Protein AF-A0A9D5QQI3-F1 (afdb_monomer_lite)

pLDDT: mean 84.23, std 15.3, range [48.03, 98.19]

Secondary structure (DSSP, 8-state):
-PPP------BTTTB-HHHHHHHHHTT--SB-SSSBPPPHHHHHHHHHHHHHHHH---------

Sequence (64 aa):
MSQSIVFLDFDGVLNTEQYQARLIVDGKPTKDTWGPLFDPYAVESLRRILDEMAFAPNFSGNES

Structure (mmCIF, N/CA/C/O backbone):
data_AF-A0A9D5QQI3-F1
#
_entry.id   AF-A0A9D5QQI3-F1
#
loop_
_atom_site.group_PDB
_atom_site.id
_atom_site.type_symbol
_atom_site.label_atom_id
_atom_site.label_alt_id
_atom_site.label_comp_id
_atom_site.label_asym_id
_atom_site.label_entity_id
_atom_site.label_seq_id
_atom_site.pdbx_PDB_ins_code
_atom_site.Cartn_x
_atom_site.Cartn_y
_atom_site.Cartn_z
_atom_site.occupancy
_atom_site.B_iso_or_equiv
_atom_site.auth_seq_id
_atom_site.auth_comp_id
_atom_site.auth_asym_id
_atom_site.auth_atom_id
_atom_site.pdbx_PDB_model_num
ATOM 1 N N . MET A 1 1 ? 26.825 5.622 -17.523 1.00 50.41 1 MET A N 1
ATOM 2 C CA . MET A 1 1 ? 25.647 4.824 -17.123 1.00 50.41 1 MET A CA 1
ATOM 3 C C . MET A 1 1 ? 24.503 5.787 -16.863 1.00 50.41 1 MET A C 1
ATOM 5 O O . MET A 1 1 ? 24.720 6.753 -16.143 1.00 50.41 1 MET A O 1
ATOM 9 N N . SER A 1 2 ? 23.350 5.581 -17.499 1.00 69.62 2 SER A N 1
ATOM 10 C CA . SER A 1 2 ? 22.141 6.376 -17.251 1.00 69.62 2 SER A CA 1
ATOM 11 C C . SER A 1 2 ? 21.529 5.924 -15.926 1.00 69.62 2 SER A C 1
ATOM 13 O O . SER A 1 2 ? 21.232 4.740 -15.777 1.00 69.62 2 SER A O 1
ATOM 15 N N . GLN A 1 3 ? 21.400 6.820 -14.946 1.00 74.88 3 GLN A N 1
ATOM 16 C CA . GLN A 1 3 ? 20.646 6.515 -13.731 1.00 74.88 3 GLN A CA 1
ATOM 17 C C . GLN A 1 3 ? 19.160 6.728 -14.003 1.00 74.88 3 GLN A C 1
ATOM 19 O O . GLN A 1 3 ? 18.739 7.837 -14.323 1.00 74.88 3 GLN A O 1
ATOM 24 N N . SER A 1 4 ? 18.373 5.664 -13.863 1.00 77.00 4 SER A N 1
ATOM 25 C CA . SER A 1 4 ? 16.916 5.766 -13.900 1.00 77.00 4 SER A CA 1
ATOM 26 C C . SER A 1 4 ? 16.412 6.172 -12.519 1.00 77.00 4 SER A C 1
ATOM 28 O O . SER A 1 4 ? 16.745 5.528 -11.526 1.00 77.00 4 SER A O 1
ATOM 30 N N . ILE A 1 5 ? 15.630 7.249 -12.458 1.00 82.56 5 ILE A N 1
ATOM 31 C CA . ILE A 1 5 ? 15.048 7.778 -11.221 1.00 82.56 5 ILE A CA 1
ATOM 32 C C . ILE A 1 5 ? 13.533 7.605 -11.301 1.00 82.56 5 ILE A C 1
ATOM 34 O O . ILE A 1 5 ? 12.911 8.049 -12.265 1.00 82.56 5 ILE A O 1
ATOM 38 N N . VAL A 1 6 ? 12.947 6.984 -10.277 1.00 80.75 6 VAL A N 1
ATOM 39 C CA . VAL A 1 6 ? 11.493 6.909 -10.092 1.00 80.75 6 VAL A CA 1
ATOM 40 C C . VAL A 1 6 ? 11.102 7.888 -8.998 1.00 80.75 6 VAL A C 1
ATOM 42 O O . VAL A 1 6 ? 11.610 7.805 -7.881 1.00 80.75 6 VAL A O 1
ATOM 45 N N . PHE A 1 7 ? 10.185 8.797 -9.317 1.00 83.75 7 PHE A N 1
ATOM 46 C CA . PHE A 1 7 ? 9.500 9.606 -8.318 1.00 83.75 7 PHE A CA 1
ATOM 47 C C . PHE A 1 7 ? 8.201 8.901 -7.956 1.00 83.75 7 PHE A C 1
ATOM 49 O O . PHE A 1 7 ? 7.383 8.620 -8.831 1.00 83.75 7 PHE A O 1
ATOM 56 N N . LEU A 1 8 ? 8.048 8.586 -6.675 1.00 85.25 8 LEU A N 1
ATOM 57 C CA . LEU A 1 8 ? 6.907 7.857 -6.148 1.00 85.25 8 LEU A CA 1
ATOM 58 C C . LEU A 1 8 ? 6.204 8.725 -5.111 1.00 85.25 8 LEU A C 1
ATOM 60 O O . LEU A 1 8 ? 6.846 9.225 -4.188 1.00 85.25 8 LEU A O 1
ATOM 64 N N . ASP A 1 9 ? 4.899 8.889 -5.281 1.00 84.94 9 ASP A N 1
ATOM 65 C CA . ASP A 1 9 ? 4.047 9.477 -4.257 1.00 84.94 9 ASP A CA 1
ATOM 66 C C . ASP A 1 9 ? 3.641 8.404 -3.238 1.00 84.94 9 ASP A C 1
ATOM 68 O O . ASP A 1 9 ? 3.553 7.218 -3.566 1.00 84.94 9 ASP A O 1
ATOM 72 N N . PHE A 1 10 ? 3.416 8.816 -1.995 1.00 79.56 10 PHE A N 1
ATOM 73 C CA . PHE A 1 10 ? 2.931 7.929 -0.945 1.00 79.56 10 PHE A CA 1
ATOM 74 C C . PHE A 1 10 ? 1.408 7.996 -0.858 1.00 79.56 10 PHE A C 1
ATOM 76 O O . PHE A 1 10 ? 0.748 6.966 -1.029 1.00 79.56 10 PHE A O 1
ATOM 83 N N . ASP A 1 11 ? 0.855 9.193 -0.653 1.00 81.56 11 ASP A N 1
ATOM 84 C CA . ASP A 1 11 ? -0.542 9.368 -0.263 1.00 81.56 11 ASP A CA 1
ATOM 85 C C . ASP A 1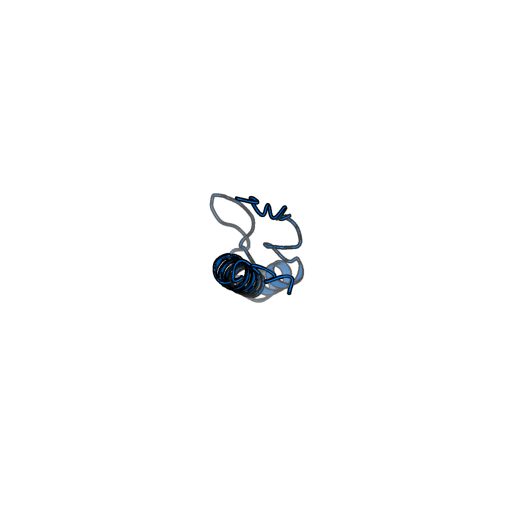 11 ? -1.494 9.098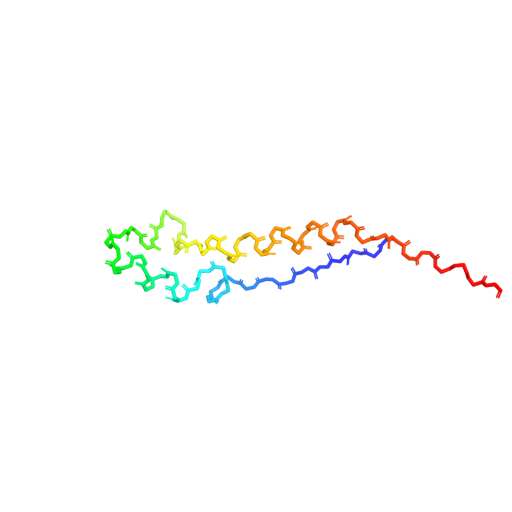 -1.432 1.00 81.56 11 ASP A C 1
ATOM 87 O O . ASP A 1 11 ? -1.419 9.724 -2.484 1.00 81.56 11 ASP A O 1
ATOM 91 N N . GLY A 1 12 ? -2.362 8.098 -1.280 1.00 82.44 12 GLY A N 1
ATOM 92 C CA . GLY A 1 12 ? -3.239 7.637 -2.358 1.00 82.44 12 GLY A CA 1
ATOM 93 C C . GLY A 1 12 ? -2.573 6.736 -3.409 1.00 82.44 12 GLY A C 1
ATOM 94 O O . GLY A 1 12 ? -3.289 6.168 -4.234 1.00 82.44 12 GLY A O 1
ATOM 95 N N . VAL A 1 13 ? -1.251 6.526 -3.356 1.00 88.31 13 VAL A N 1
ATOM 96 C CA . VAL A 1 13 ? -0.535 5.568 -4.222 1.00 88.31 13 VAL A CA 1
ATOM 97 C C . VAL A 1 13 ? -0.137 4.320 -3.442 1.00 88.31 13 VAL A C 1
ATOM 99 O O . VAL A 1 13 ? -0.598 3.227 -3.763 1.00 88.31 13 VAL A O 1
ATOM 102 N N . LEU A 1 14 ? 0.694 4.466 -2.406 1.00 90.00 14 LEU A N 1
ATOM 103 C CA . LEU A 1 14 ? 1.111 3.345 -1.564 1.00 90.00 14 LEU A CA 1
ATOM 104 C C . LEU A 1 14 ? 0.143 3.100 -0.410 1.00 90.00 14 LEU A C 1
ATOM 106 O O . LEU A 1 14 ? -0.052 1.949 -0.043 1.00 90.00 14 LEU A O 1
ATOM 110 N N . ASN A 1 15 ? -0.505 4.129 0.137 1.00 86.56 15 ASN A N 1
ATOM 111 C CA . ASN A 1 15 ? -1.592 3.994 1.116 1.00 86.56 15 ASN A CA 1
ATOM 112 C C . ASN A 1 15 ? -2.939 4.367 0.482 1.00 86.56 15 ASN A C 1
ATOM 114 O O . ASN A 1 15 ? -3.474 5.449 0.715 1.00 86.56 15 ASN A O 1
ATOM 118 N N . THR A 1 16 ? -3.493 3.470 -0.336 1.00 89.75 16 THR A N 1
ATOM 119 C CA . THR A 1 16 ? -4.735 3.737 -1.079 1.00 89.75 16 THR A CA 1
ATOM 120 C C . THR A 1 16 ? -5.924 3.973 -0.141 1.00 89.75 16 THR A C 1
ATOM 122 O O . THR A 1 16 ? -6.103 3.280 0.867 1.00 89.75 16 THR A O 1
ATOM 125 N N . GLU A 1 17 ? -6.796 4.922 -0.492 1.00 93.06 17 GLU A N 1
ATOM 126 C CA . GLU A 1 17 ? -8.029 5.182 0.269 1.00 93.06 17 GLU A CA 1
ATOM 127 C C . GLU A 1 17 ? -8.922 3.937 0.349 1.00 93.06 17 GLU A C 1
ATOM 129 O O . GLU A 1 17 ? -9.576 3.688 1.361 1.00 93.06 17 GLU A O 1
ATOM 134 N N . GLN A 1 18 ? -8.917 3.119 -0.706 1.00 94.69 18 GLN A N 1
ATOM 135 C CA . GLN A 1 18 ? -9.685 1.877 -0.770 1.00 94.69 18 GLN A CA 1
ATOM 136 C C . GLN A 1 18 ? -9.192 0.860 0.261 1.00 94.69 18 GLN A C 1
ATOM 138 O O . GLN A 1 18 ? -10.006 0.250 0.960 1.00 94.69 18 GLN A O 1
ATOM 143 N N . TYR A 1 19 ? -7.873 0.693 0.397 1.00 95.69 19 TYR A N 1
ATOM 144 C CA . TYR A 1 19 ? -7.308 -0.200 1.402 1.00 95.69 19 TYR A CA 1
ATOM 145 C C . TYR A 1 19 ? -7.571 0.316 2.819 1.00 95.69 19 TYR A C 1
ATOM 147 O O . TYR A 1 19 ? -7.976 -0.452 3.693 1.00 95.69 19 TYR A O 1
ATOM 155 N N . GLN A 1 20 ? -7.453 1.626 3.031 1.00 95.94 20 GLN A N 1
ATOM 156 C CA . GLN A 1 20 ? -7.787 2.257 4.307 1.00 95.94 20 GLN A CA 1
ATOM 157 C C . GLN A 1 20 ? -9.264 2.053 4.680 1.00 95.94 20 GLN A C 1
ATOM 159 O O . GLN A 1 20 ? -9.568 1.620 5.794 1.00 95.94 20 GLN A O 1
ATOM 164 N N . ALA A 1 21 ? -10.188 2.254 3.737 1.00 96.06 21 ALA A N 1
ATOM 165 C CA . ALA A 1 21 ? -11.608 1.974 3.935 1.00 96.06 21 ALA A CA 1
ATOM 166 C C . ALA A 1 21 ? -11.858 0.493 4.267 1.00 96.06 21 ALA A C 1
ATOM 168 O O . ALA A 1 21 ? -12.660 0.179 5.151 1.00 96.06 21 ALA A O 1
ATOM 169 N N . ARG A 1 22 ? -11.139 -0.429 3.613 1.00 97.38 22 ARG A N 1
ATOM 170 C CA . ARG A 1 22 ? -11.246 -1.865 3.895 1.00 97.38 22 ARG A CA 1
ATOM 171 C C . ARG A 1 22 ? -10.778 -2.216 5.307 1.00 97.38 22 ARG A C 1
ATOM 173 O O . ARG A 1 22 ? -11.456 -2.988 5.982 1.00 97.38 22 ARG A O 1
ATOM 180 N N . LEU A 1 23 ? -9.657 -1.654 5.758 1.00 97.56 23 LEU A N 1
ATOM 181 C CA . LEU A 1 23 ? -9.142 -1.868 7.113 1.00 97.56 23 LEU A CA 1
ATOM 182 C C . LEU A 1 23 ? -10.143 -1.398 8.174 1.00 97.56 23 LEU A C 1
ATOM 184 O O . LEU A 1 23 ? -10.361 -2.112 9.151 1.00 97.56 23 LEU A O 1
ATOM 188 N N . ILE A 1 24 ? -10.803 -0.258 7.944 1.00 97.69 24 ILE A N 1
ATOM 189 C CA . ILE A 1 24 ? -11.853 0.262 8.831 1.00 97.69 24 ILE A CA 1
ATOM 190 C C . ILE A 1 24 ? -13.031 -0.715 8.912 1.00 97.69 24 ILE A C 1
ATOM 192 O O . ILE A 1 24 ? -13.463 -1.056 10.012 1.00 97.69 24 ILE A O 1
ATOM 196 N N . VAL A 1 25 ? -13.526 -1.196 7.767 1.00 98.19 25 VAL A N 1
ATOM 197 C CA . VAL A 1 25 ? -14.632 -2.172 7.712 1.00 98.19 25 VAL A CA 1
ATOM 198 C C . VAL A 1 25 ? -14.269 -3.476 8.428 1.00 98.19 25 VAL A C 1
ATOM 200 O O . VAL A 1 25 ? -15.102 -4.043 9.131 1.00 98.19 25 VAL A O 1
ATOM 203 N N . ASP A 1 26 ? -13.025 -3.931 8.286 1.00 98.00 26 ASP A N 1
ATOM 204 C CA . ASP A 1 26 ? -12.528 -5.158 8.914 1.00 98.00 26 ASP A CA 1
ATOM 205 C C . ASP A 1 26 ? -12.164 -4.977 10.407 1.00 98.00 26 ASP A C 1
ATOM 207 O O . ASP A 1 26 ? -11.749 -5.943 11.050 1.00 98.00 26 ASP A O 1
ATOM 211 N N . GLY A 1 27 ? -12.271 -3.764 10.968 1.00 98.00 27 GLY A N 1
ATOM 212 C CA . GLY A 1 27 ? -11.866 -3.467 12.348 1.00 98.00 27 GLY A CA 1
ATOM 213 C C . GLY A 1 27 ? -10.358 -3.606 12.596 1.00 98.00 27 GLY A C 1
ATOM 214 O O . GLY A 1 27 ? -9.931 -3.870 13.721 1.00 98.00 27 GLY A O 1
ATOM 215 N N . LYS A 1 28 ? -9.545 -3.471 11.544 1.00 97.88 28 LYS A N 1
ATOM 216 C CA . LYS A 1 28 ? -8.085 -3.591 11.595 1.00 97.88 28 LYS A CA 1
ATOM 217 C C . LYS A 1 28 ? -7.425 -2.225 11.817 1.00 97.88 28 LYS A C 1
ATOM 219 O O . LYS A 1 28 ? -8.008 -1.194 11.479 1.00 97.88 28 LYS A O 1
ATOM 224 N N . PRO A 1 29 ? -6.190 -2.195 12.347 1.00 97.12 29 PRO A N 1
ATOM 225 C CA . PRO A 1 29 ? -5.417 -0.962 12.424 1.00 97.12 29 PRO A CA 1
ATOM 226 C C . PRO A 1 29 ? -5.246 -0.331 11.039 1.00 97.12 29 PRO A C 1
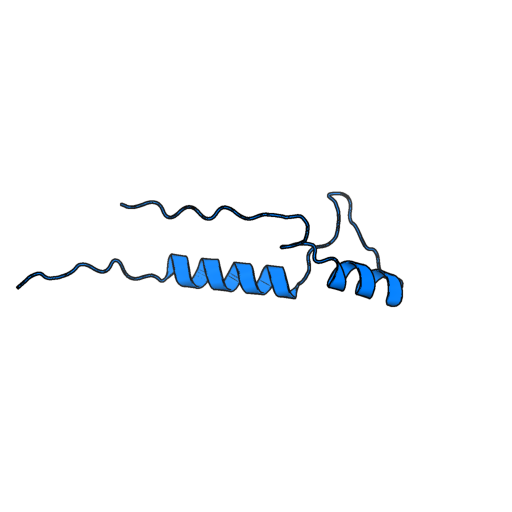ATOM 228 O O . PRO A 1 29 ? -4.917 -1.026 10.085 1.00 97.12 29 PRO A O 1
ATOM 231 N N . THR A 1 30 ? -5.443 0.981 10.943 1.00 96.50 30 THR A N 1
ATOM 232 C CA . THR A 1 30 ? -5.240 1.771 9.714 1.00 96.50 30 THR A CA 1
ATOM 233 C C . THR A 1 30 ? -3.848 2.386 9.622 1.00 96.50 30 THR A C 1
ATOM 235 O O . THR A 1 30 ? -3.427 2.826 8.555 1.00 96.50 30 THR A O 1
ATOM 238 N N . LYS A 1 31 ? -3.113 2.404 10.736 1.00 95.94 31 LYS A N 1
ATOM 239 C CA . LYS A 1 31 ? -1.792 3.018 10.864 1.00 95.94 31 LYS A CA 1
ATOM 240 C C . LYS A 1 31 ? -0.907 2.268 11.853 1.00 95.94 31 LYS A C 1
ATOM 242 O O . LYS A 1 31 ? -1.419 1.598 12.752 1.00 95.94 31 LYS A O 1
ATOM 247 N N . ASP A 1 32 ? 0.398 2.446 11.711 1.00 94.88 32 ASP A N 1
ATOM 248 C CA . ASP A 1 32 ? 1.418 2.031 12.672 1.00 94.88 32 ASP A CA 1
ATOM 249 C C . ASP A 1 32 ? 2.118 3.256 13.302 1.00 94.88 32 ASP A C 1
ATOM 251 O O . ASP A 1 32 ? 1.573 4.363 13.319 1.00 94.88 32 ASP A O 1
ATOM 255 N N . THR A 1 33 ? 3.305 3.062 13.885 1.00 97.19 33 THR A N 1
ATOM 256 C CA . THR A 1 33 ? 4.111 4.142 14.483 1.00 97.19 33 THR A CA 1
ATOM 257 C C . THR A 1 33 ? 4.599 5.172 13.454 1.00 97.19 33 THR A C 1
ATOM 259 O O . THR A 1 33 ? 4.932 6.291 13.840 1.00 97.19 33 THR A O 1
ATOM 262 N N . TRP A 1 34 ? 4.628 4.825 12.168 1.00 90.75 34 TRP A N 1
ATOM 263 C CA . TRP A 1 34 ? 5.186 5.640 11.089 1.00 90.75 34 TRP A CA 1
ATOM 264 C C . TRP A 1 34 ? 4.124 6.331 10.239 1.00 90.75 34 TRP A C 1
ATOM 266 O O . TRP A 1 34 ? 4.393 7.401 9.696 1.00 90.75 34 TRP A O 1
ATOM 276 N N . GLY A 1 35 ? 2.918 5.772 10.146 1.00 92.06 35 GLY A N 1
ATOM 277 C CA . GLY A 1 35 ? 1.834 6.398 9.397 1.00 92.06 35 GLY A CA 1
ATOM 278 C C . GLY A 1 35 ? 0.766 5.414 8.931 1.00 92.06 35 GLY A C 1
ATOM 279 O O . GLY A 1 35 ? 0.649 4.320 9.488 1.00 92.06 35 GLY A O 1
ATOM 280 N N . PRO A 1 36 ? -0.057 5.806 7.942 1.00 94.06 36 PRO A N 1
ATOM 281 C CA . PRO A 1 36 ? -1.040 4.923 7.325 1.00 94.06 36 PRO A CA 1
ATOM 282 C C . PRO A 1 36 ? -0.397 3.645 6.780 1.00 94.06 36 PRO A C 1
ATOM 284 O O . PRO A 1 36 ? 0.670 3.690 6.171 1.00 94.06 36 PRO A O 1
ATOM 287 N N . LEU A 1 37 ? -1.062 2.504 6.966 1.00 95.12 37 LEU A N 1
ATOM 288 C CA . LEU A 1 37 ? -0.594 1.240 6.402 1.00 95.12 37 LEU A CA 1
ATOM 289 C C . LEU A 1 37 ? -0.628 1.275 4.871 1.00 95.12 37 LEU A C 1
ATOM 291 O O . LEU A 1 37 ? -1.608 1.716 4.263 1.00 95.12 37 LEU A O 1
ATOM 295 N N . PHE A 1 38 ? 0.423 0.744 4.253 1.00 95.19 38 PHE A N 1
ATOM 296 C CA . PHE A 1 38 ? 0.465 0.587 2.807 1.00 95.19 38 PHE A CA 1
ATOM 297 C C . PHE A 1 38 ? -0.459 -0.529 2.329 1.00 95.19 38 PHE A C 1
ATOM 299 O O . PHE A 1 38 ? -0.593 -1.571 2.974 1.00 95.19 38 PHE A O 1
A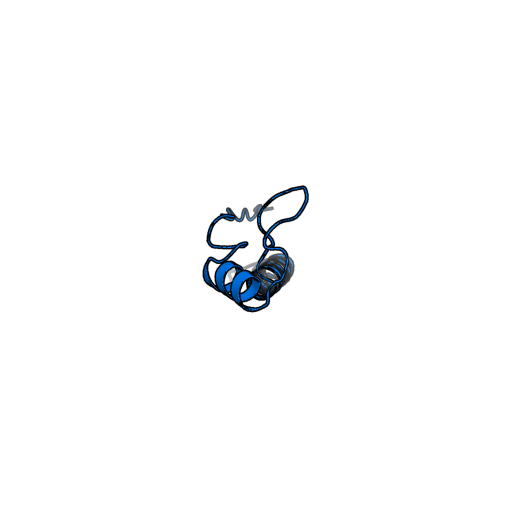TOM 306 N N . ASP A 1 39 ? -1.059 -0.296 1.169 1.00 95.31 39 ASP A N 1
ATOM 307 C CA . ASP A 1 39 ? -1.799 -1.276 0.399 1.00 95.31 39 ASP A CA 1
ATOM 308 C C . ASP A 1 39 ? -0.827 -2.360 -0.100 1.00 95.31 39 ASP A C 1
ATOM 310 O O . ASP A 1 39 ? 0.077 -2.068 -0.894 1.00 95.31 39 ASP A O 1
ATOM 314 N N . PRO A 1 40 ? -0.990 -3.624 0.331 1.00 95.00 40 PRO A N 1
ATOM 315 C CA . PRO A 1 40 ? -0.132 -4.724 -0.091 1.00 95.00 40 PRO A CA 1
ATOM 316 C C . PRO A 1 40 ? -0.075 -4.892 -1.612 1.00 95.00 40 PRO A C 1
ATOM 318 O O . PRO A 1 40 ? 0.960 -5.287 -2.150 1.00 95.00 40 PRO A O 1
ATOM 321 N N . TYR A 1 41 ? -1.166 -4.576 -2.316 1.00 95.31 41 TYR A N 1
ATOM 322 C CA . TYR A 1 41 ? -1.207 -4.648 -3.772 1.00 95.31 41 TYR A CA 1
ATOM 323 C C . TYR A 1 41 ? -0.335 -3.564 -4.419 1.00 95.31 41 TYR A C 1
ATOM 325 O O . TYR A 1 41 ? 0.384 -3.835 -5.388 1.00 95.31 41 TYR A O 1
ATOM 333 N N . ALA A 1 42 ? -0.351 -2.350 -3.865 1.00 94.12 42 ALA A N 1
ATOM 334 C CA . ALA A 1 42 ? 0.501 -1.260 -4.330 1.00 94.12 42 ALA A CA 1
ATOM 335 C C . ALA A 1 42 ? 1.987 -1.568 -4.082 1.00 94.12 42 ALA A C 1
ATOM 337 O O . ALA A 1 42 ? 2.815 -1.368 -4.971 1.00 94.12 42 ALA A O 1
ATOM 338 N N . VAL A 1 43 ? 2.320 -2.142 -2.920 1.00 93.19 43 VAL A N 1
ATOM 339 C CA . VAL A 1 43 ? 3.693 -2.560 -2.586 1.00 93.19 43 VAL A CA 1
ATOM 340 C C . VAL A 1 43 ? 4.205 -3.646 -3.539 1.00 93.19 43 VAL A C 1
ATOM 342 O O . VAL A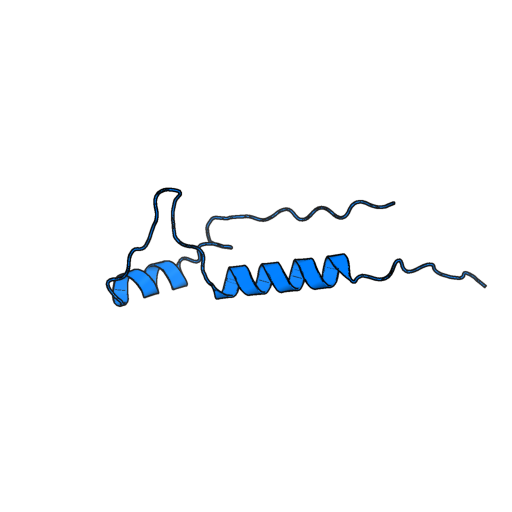 1 43 ? 5.321 -3.537 -4.045 1.00 93.19 43 VAL A O 1
ATOM 345 N N . GLU A 1 44 ? 3.400 -4.669 -3.842 1.00 95.62 44 GLU A N 1
ATOM 346 C CA . GLU A 1 44 ? 3.797 -5.709 -4.804 1.00 95.62 44 GLU A CA 1
ATOM 347 C C . GLU A 1 44 ? 3.946 -5.143 -6.225 1.00 95.62 44 GLU A C 1
ATOM 349 O O . GLU A 1 44 ? 4.849 -5.536 -6.964 1.00 95.62 44 GLU A O 1
ATOM 354 N N . SER A 1 45 ? 3.106 -4.179 -6.604 1.00 92.50 45 SER A N 1
ATOM 355 C CA . SER A 1 45 ? 3.229 -3.488 -7.892 1.00 92.50 45 SER A CA 1
ATOM 356 C C . SER A 1 45 ? 4.532 -2.689 -7.982 1.00 92.50 45 SER A C 1
ATOM 358 O O . SER A 1 45 ? 5.231 -2.778 -8.991 1.00 92.50 45 SER A O 1
ATOM 360 N N . LEU A 1 46 ? 4.910 -1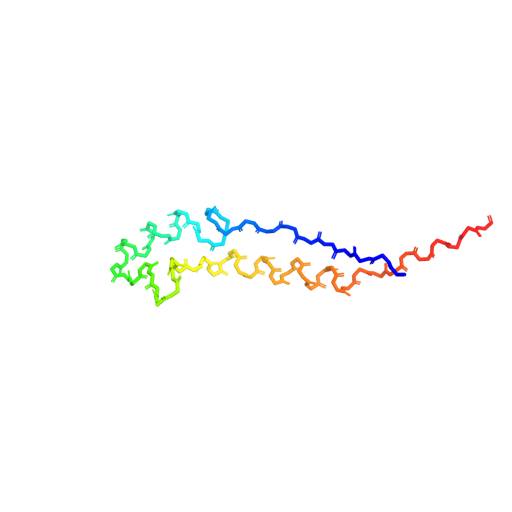.978 -6.914 1.00 91.88 46 LEU A N 1
ATOM 361 C CA . LEU A 1 46 ? 6.202 -1.295 -6.834 1.00 91.88 46 LEU A CA 1
ATOM 362 C C . LEU A 1 46 ? 7.363 -2.287 -6.963 1.00 91.88 46 LEU A C 1
ATOM 364 O O . LEU A 1 46 ? 8.295 -2.034 -7.723 1.00 91.88 46 LEU A O 1
ATOM 368 N N . ARG A 1 47 ? 7.288 -3.435 -6.278 1.00 92.19 47 ARG A N 1
ATOM 369 C CA . ARG A 1 47 ? 8.308 -4.489 -6.375 1.00 92.19 47 ARG A CA 1
ATOM 370 C C . ARG A 1 47 ? 8.511 -4.940 -7.823 1.00 92.19 47 ARG A C 1
ATOM 372 O O . ARG A 1 47 ? 9.644 -4.996 -8.281 1.00 92.19 47 ARG A O 1
ATOM 379 N N . ARG A 1 48 ? 7.423 -5.173 -8.563 1.00 93.44 48 ARG A N 1
ATOM 380 C CA . ARG A 1 48 ? 7.479 -5.548 -9.987 1.00 93.44 48 ARG A CA 1
ATOM 381 C C . ARG A 1 48 ? 8.121 -4.471 -10.855 1.00 93.44 48 ARG A C 1
ATOM 383 O O . ARG A 1 48 ? 8.928 -4.800 -11.712 1.00 93.44 48 ARG A O 1
ATOM 390 N N . ILE A 1 49 ? 7.795 -3.198 -10.628 1.00 89.44 49 ILE A N 1
ATOM 391 C CA . ILE A 1 49 ? 8.413 -2.086 -11.368 1.00 89.44 49 ILE A CA 1
ATOM 392 C C . ILE A 1 49 ? 9.926 -2.066 -11.129 1.00 89.44 49 ILE A C 1
ATOM 394 O O . ILE A 1 49 ? 10.692 -1.925 -12.078 1.00 89.44 49 ILE A O 1
ATOM 398 N N . LEU A 1 50 ? 10.361 -2.239 -9.879 1.00 88.25 50 LEU A N 1
ATOM 399 C CA . LEU A 1 50 ? 11.783 -2.280 -9.539 1.00 88.25 50 LEU A CA 1
ATOM 400 C C . LEU A 1 50 ? 12.488 -3.488 -10.165 1.00 88.25 50 LEU A C 1
ATOM 402 O O . LEU A 1 50 ? 13.588 -3.325 -10.692 1.00 88.25 50 LEU A O 1
ATOM 406 N N . ASP A 1 51 ? 11.853 -4.662 -10.150 1.00 89.62 51 ASP A N 1
ATOM 407 C CA . ASP A 1 51 ? 12.384 -5.878 -10.773 1.00 89.62 51 ASP A CA 1
ATOM 408 C C . ASP A 1 51 ? 12.587 -5.670 -12.288 1.00 89.62 51 ASP A C 1
ATOM 410 O O . ASP A 1 51 ? 13.670 -5.939 -12.806 1.00 89.62 51 ASP A O 1
ATOM 414 N N . GLU A 1 52 ? 11.598 -5.105 -12.989 1.00 87.19 52 GLU A N 1
ATOM 415 C CA . GLU A 1 52 ? 11.678 -4.797 -14.427 1.00 87.19 52 GLU A CA 1
ATOM 416 C C . GLU A 1 52 ? 12.736 -3.728 -14.742 1.00 87.19 52 GLU A C 1
ATOM 418 O O . GLU A 1 52 ? 13.498 -3.853 -15.701 1.00 87.19 52 GLU A O 1
ATOM 423 N N . MET A 1 53 ? 12.839 -2.682 -13.916 1.00 83.00 53 MET A N 1
ATOM 424 C CA . MET A 1 53 ? 13.858 -1.642 -14.089 1.00 83.00 53 MET A CA 1
ATOM 425 C C . MET A 1 53 ? 15.275 -2.159 -13.835 1.00 83.00 53 MET A C 1
ATOM 427 O O . MET A 1 53 ? 16.216 -1.703 -14.484 1.00 83.00 53 MET A O 1
ATOM 431 N N . ALA A 1 54 ? 15.435 -3.107 -12.911 1.00 75.94 54 ALA A N 1
ATOM 432 C CA . ALA A 1 54 ? 16.707 -3.770 -12.657 1.00 75.94 54 ALA A CA 1
ATOM 433 C C . ALA A 1 54 ? 17.083 -4.753 -13.779 1.00 75.94 54 ALA A C 1
ATOM 435 O O . ALA A 1 54 ? 18.271 -4.949 -14.038 1.00 75.94 54 ALA A O 1
ATOM 436 N N . PHE A 1 55 ? 16.089 -5.352 -14.446 1.00 64.50 55 PHE A N 1
ATOM 437 C CA . PHE A 1 55 ? 16.294 -6.299 -15.544 1.00 64.50 55 PHE A CA 1
ATOM 438 C C . PHE A 1 55 ? 16.364 -5.670 -16.932 1.00 64.50 55 PHE A C 1
ATOM 440 O O . PHE A 1 55 ? 16.740 -6.380 -17.865 1.00 64.50 55 PHE A O 1
ATOM 447 N N . ALA A 1 56 ? 16.030 -4.386 -17.089 1.00 60.41 56 ALA A N 1
ATOM 448 C CA . ALA A 1 56 ? 16.081 -3.696 -18.372 1.00 60.41 56 ALA A CA 1
ATOM 449 C C . ALA A 1 56 ? 17.483 -3.859 -18.996 1.00 60.41 56 ALA A C 1
ATOM 451 O O . ALA A 1 56 ? 18.448 -3.254 -18.512 1.00 60.41 56 ALA A O 1
ATOM 452 N N . PRO A 1 57 ? 17.643 -4.693 -20.047 1.00 52.72 57 PRO A N 1
ATOM 453 C CA . PRO A 1 57 ? 18.945 -4.897 -20.647 1.00 52.72 57 PRO A CA 1
ATOM 454 C C . PRO A 1 57 ? 19.372 -3.566 -21.251 1.00 52.72 57 PRO A C 1
ATOM 456 O O . PRO A 1 57 ? 18.584 -2.908 -21.933 1.00 52.72 57 PRO A O 1
ATOM 459 N N . ASN A 1 58 ? 20.620 -3.162 -20.995 1.00 54.34 58 ASN A N 1
ATOM 460 C CA . ASN A 1 58 ? 21.237 -2.059 -21.718 1.00 54.34 58 ASN A CA 1
ATOM 461 C C . ASN A 1 58 ? 21.071 -2.361 -23.210 1.00 54.34 58 ASN A C 1
ATOM 463 O O . ASN A 1 58 ? 21.748 -3.242 -23.737 1.00 54.34 58 ASN A O 1
ATOM 467 N N . PHE A 1 59 ? 20.141 -1.674 -23.872 1.00 52.28 59 PHE A N 1
ATOM 468 C CA . PHE A 1 59 ? 19.935 -1.786 -25.307 1.00 52.28 59 PHE A CA 1
ATOM 469 C C . PHE A 1 59 ? 21.160 -1.144 -25.965 1.00 52.28 59 PHE A C 1
ATOM 471 O O . PHE A 1 59 ? 21.175 0.042 -26.284 1.00 52.28 59 PHE A O 1
ATOM 478 N N . SER A 1 60 ? 22.248 -1.905 -26.092 1.00 52.88 60 SER A N 1
ATOM 479 C CA . SER A 1 60 ? 23.349 -1.544 -26.969 1.00 52.88 60 SER A CA 1
ATOM 480 C C . SER A 1 60 ? 22.839 -1.770 -28.384 1.00 52.88 60 SER A C 1
ATOM 482 O O . SER A 1 60 ? 22.883 -2.887 -28.903 1.00 52.88 60 SER A O 1
ATOM 484 N N . GLY A 1 61 ? 22.265 -0.721 -28.972 1.00 48.03 61 GLY A N 1
ATOM 485 C CA . GLY A 1 61 ? 22.026 -0.678 -30.403 1.00 48.03 61 GLY A CA 1
ATOM 486 C C . GLY A 1 61 ? 23.354 -0.920 -31.108 1.00 48.03 61 GLY A C 1
ATOM 487 O O . GLY A 1 61 ? 24.254 -0.089 -31.041 1.00 48.03 61 GLY A O 1
ATOM 488 N N . ASN A 1 62 ? 23.490 -2.081 -31.740 1.00 52.09 62 ASN A N 1
ATOM 489 C CA . ASN A 1 62 ? 24.492 -2.270 -32.773 1.00 52.09 62 ASN A CA 1
ATOM 490 C C . ASN A 1 62 ? 23.939 -1.568 -34.012 1.00 52.09 62 ASN A C 1
ATOM 492 O O . ASN A 1 62 ? 23.142 -2.146 -34.752 1.00 52.09 62 ASN A O 1
ATOM 496 N N . GLU A 1 63 ? 24.306 -0.301 -34.192 1.00 51.56 63 GLU A N 1
ATOM 497 C CA . GLU A 1 63 ? 24.165 0.355 -35.488 1.00 51.56 63 GLU A CA 1
ATOM 498 C C . GLU A 1 63 ? 25.083 -0.384 -36.474 1.00 51.56 63 GLU A C 1
ATOM 500 O O . GLU A 1 63 ? 26.279 -0.546 -36.222 1.00 51.56 63 GLU A O 1
ATOM 505 N N . SER A 1 64 ? 24.472 -0.942 -37.524 1.00 53.66 64 SER A N 1
ATOM 506 C CA . SER A 1 64 ? 25.151 -1.583 -38.660 1.00 53.66 64 SER A CA 1
ATOM 507 C C . SER A 1 64 ? 25.521 -0.556 -39.717 1.00 53.66 64 SER A C 1
ATOM 509 O O . SER A 1 64 ? 24.736 0.405 -39.880 1.00 53.66 64 SER A O 1
#

Foldseek 3Di:
DDDDDDDDDCPCQQQNPVVLVVCVVVVHDQADPVGGHGDPVSVVVVVVVVVCVVVVPPPPPPDD

Radius of gyration: 17.44 Å; chains: 1; bounding box: 40×16×53 Å